Protein AF-A0A8S3FSG5-F1 (afdb_monomer_lite)

Organism: NCBI:txid392030

Structure (mmCIF, N/CA/C/O backbone):
data_AF-A0A8S3FSG5-F1
#
_entry.id   AF-A0A8S3FSG5-F1
#
loop_
_atom_site.group_PDB
_atom_site.id
_atom_site.type_symbol
_atom_site.label_atom_id
_atom_site.label_alt_id
_atom_site.label_comp_id
_atom_site.label_asym_id
_atom_site.label_entity_id
_atom_site.label_seq_id
_atom_site.pdbx_PDB_ins_code
_atom_site.Cartn_x
_atom_site.Cartn_y
_atom_site.Cartn_z
_atom_site.occupancy
_atom_site.B_iso_or_equiv
_atom_site.auth_seq_id
_atom_site.auth_comp_id
_atom_site.auth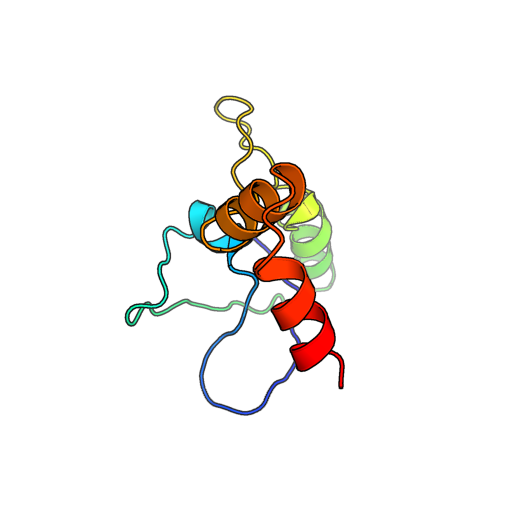_asym_id
_atom_site.auth_atom_id
_atom_site.pdbx_PDB_model_num
ATOM 1 N N . MET A 1 1 ? -0.498 -0.953 7.601 1.00 87.81 1 MET A N 1
ATOM 2 C CA . MET A 1 1 ? -0.870 0.135 6.667 1.00 87.81 1 MET A CA 1
ATOM 3 C C . MET A 1 1 ? -2.312 -0.042 6.227 1.00 87.81 1 MET A C 1
ATOM 5 O O . MET A 1 1 ? -2.753 -1.174 6.084 1.00 87.81 1 MET A O 1
ATOM 9 N N . ALA A 1 2 ? -3.027 1.061 6.023 1.00 92.69 2 ALA A N 1
ATOM 10 C CA . ALA A 1 2 ? -4.409 1.102 5.572 1.00 92.69 2 ALA A CA 1
ATOM 11 C C . ALA A 1 2 ? -4.496 1.535 4.103 1.00 92.69 2 ALA A C 1
ATOM 13 O O . ALA A 1 2 ? -3.756 2.413 3.633 1.00 92.69 2 ALA A O 1
ATOM 14 N N . LEU A 1 3 ? -5.428 0.900 3.396 1.00 92.44 3 LEU A N 1
ATOM 15 C CA . LEU A 1 3 ? -5.688 1.037 1.967 1.00 92.44 3 LEU A CA 1
ATOM 16 C C . LEU A 1 3 ? -7.187 1.248 1.742 1.00 92.44 3 LEU A C 1
ATOM 18 O O . LEU A 1 3 ? -8.013 0.768 2.518 1.00 92.44 3 LEU A O 1
ATOM 22 N N . PHE A 1 4 ? -7.541 1.930 0.653 1.00 92.88 4 PHE A N 1
ATOM 23 C CA . PHE A 1 4 ? -8.933 2.026 0.222 1.00 92.88 4 PHE A CA 1
ATOM 24 C C . PHE A 1 4 ? -9.316 0.796 -0.595 1.00 92.88 4 PHE A C 1
ATOM 26 O O . PHE A 1 4 ? -8.645 0.452 -1.569 1.00 92.88 4 PHE A O 1
ATOM 33 N N . ALA A 1 5 ? -10.416 0.154 -0.212 1.00 92.50 5 ALA A N 1
ATOM 34 C CA . ALA A 1 5 ? -10.937 -0.991 -0.936 1.00 92.50 5 ALA A CA 1
ATOM 35 C C . ALA A 1 5 ? -11.620 -0.553 -2.241 1.00 92.50 5 ALA A C 1
ATOM 37 O O . ALA A 1 5 ? -12.440 0.365 -2.258 1.00 92.50 5 ALA A O 1
ATOM 38 N N . ARG A 1 6 ? -11.316 -1.263 -3.331 1.00 94.50 6 ARG A N 1
ATOM 39 C CA . ARG A 1 6 ? -12.060 -1.207 -4.592 1.00 94.50 6 ARG A CA 1
ATOM 40 C C . ARG A 1 6 ? -12.398 -2.629 -5.013 1.00 94.50 6 ARG A C 1
ATOM 42 O O . ARG A 1 6 ? -11.496 -3.448 -5.169 1.00 94.50 6 ARG A O 1
ATOM 49 N N . VAL A 1 7 ? -13.682 -2.908 -5.214 1.00 94.69 7 VAL A N 1
ATOM 50 C CA . VAL A 1 7 ? -14.138 -4.229 -5.659 1.00 94.69 7 VAL A CA 1
ATOM 51 C C . VAL A 1 7 ? -13.754 -4.422 -7.121 1.00 94.69 7 VAL A C 1
ATOM 53 O O . VAL A 1 7 ? -14.054 -3.583 -7.969 1.00 94.69 7 VAL A O 1
ATOM 56 N N . MET A 1 8 ? -13.067 -5.524 -7.402 1.00 93.31 8 MET A N 1
ATOM 57 C CA . MET A 1 8 ? -12.607 -5.909 -8.732 1.00 93.31 8 MET A CA 1
ATOM 58 C C . MET A 1 8 ? -12.989 -7.372 -8.979 1.00 93.31 8 MET A C 1
ATOM 60 O O . MET A 1 8 ? -13.105 -8.135 -8.020 1.00 93.31 8 MET A O 1
ATOM 64 N N . PRO A 1 9 ? -13.173 -7.791 -10.242 1.00 95.19 9 PRO A N 1
ATOM 65 C CA . PRO A 1 9 ? -13.341 -9.207 -10.552 1.00 95.19 9 PRO A CA 1
ATOM 66 C C . PRO A 1 9 ? -12.078 -10.004 -10.174 1.00 95.19 9 PRO A C 1
ATOM 68 O O . PRO A 1 9 ? -10.985 -9.431 -10.131 1.00 95.19 9 PRO A O 1
ATOM 71 N N . HIS A 1 10 ? -12.214 -11.334 -10.080 1.00 95.31 10 HIS A N 1
ATOM 72 C CA . HIS A 1 10 ? -11.195 -12.334 -9.688 1.00 95.31 10 HIS A CA 1
ATOM 73 C C . HIS A 1 10 ? -11.025 -12.505 -8.165 1.00 95.31 10 HIS A C 1
ATOM 75 O O . HIS A 1 10 ? -11.655 -11.809 -7.377 1.00 95.31 10 HIS A O 1
ATOM 81 N N . ARG A 1 11 ? -10.227 -13.503 -7.757 1.00 92.81 11 ARG A N 1
ATOM 82 C CA . ARG A 1 11 ? -10.064 -13.950 -6.357 1.00 92.81 11 ARG A CA 1
ATOM 83 C C . ARG A 1 11 ? -8.699 -13.588 -5.756 1.00 92.81 11 ARG A C 1
ATOM 85 O O . ARG A 1 11 ? -8.192 -14.317 -4.917 1.00 92.81 11 ARG A O 1
ATOM 92 N N . THR A 1 12 ? -8.089 -12.499 -6.212 1.00 92.50 12 THR A N 1
ATOM 93 C CA . THR A 1 12 ? -6.769 -12.053 -5.743 1.00 92.50 12 THR A CA 1
ATOM 94 C C . THR A 1 12 ? -6.819 -10.603 -5.294 1.00 92.50 12 THR A C 1
ATOM 96 O O . THR A 1 12 ? -7.555 -9.789 -5.862 1.00 92.50 12 THR A O 1
ATOM 99 N N . PHE A 1 13 ? -6.023 -10.267 -4.279 1.00 92.62 13 PHE A N 1
ATOM 100 C CA . PHE A 1 13 ? -5.814 -8.873 -3.913 1.00 92.62 13 PHE A CA 1
ATOM 101 C C . PHE A 1 13 ? -4.970 -8.170 -4.970 1.00 92.62 13 PHE A C 1
ATOM 103 O O . PHE A 1 13 ? -4.085 -8.755 -5.589 1.00 92.62 13 PHE A O 1
ATOM 110 N N . ARG A 1 14 ? -5.290 -6.898 -5.204 1.00 91.69 14 ARG A N 1
ATOM 111 C CA . ARG A 1 14 ? -4.587 -6.048 -6.164 1.00 91.69 14 ARG A CA 1
ATOM 112 C C . ARG A 1 14 ? -4.259 -4.733 -5.491 1.00 91.69 14 ARG A C 1
ATOM 114 O O . ARG A 1 14 ? -5.159 -4.050 -5.002 1.00 91.69 14 ARG A O 1
ATOM 121 N N . PHE A 1 15 ? -2.989 -4.369 -5.509 1.00 91.69 15 PHE A N 1
ATOM 122 C CA . PHE A 1 15 ? -2.494 -3.101 -4.996 1.00 91.69 15 PHE A CA 1
ATOM 123 C C . PHE A 1 15 ? -1.286 -2.645 -5.819 1.00 91.69 15 PHE A C 1
ATOM 125 O O . PHE A 1 15 ? -0.843 -3.337 -6.732 1.00 91.69 15 PHE A O 1
ATOM 132 N N . ASN A 1 16 ? -0.834 -1.419 -5.569 1.00 90.12 16 ASN A N 1
ATOM 133 C CA . ASN A 1 16 ? 0.233 -0.793 -6.342 1.00 90.12 16 ASN A CA 1
ATOM 134 C C . ASN A 1 16 ? 1.590 -1.444 -6.031 1.00 90.12 16 ASN A C 1
ATOM 136 O O . ASN A 1 16 ? 1.925 -1.583 -4.864 1.00 90.12 16 ASN A O 1
ATOM 140 N N . GLU A 1 17 ? 2.386 -1.766 -7.048 1.00 90.12 17 GLU A N 1
ATOM 141 C CA . GLU A 1 17 ? 3.698 -2.408 -6.878 1.00 90.12 17 GLU A CA 1
ATOM 142 C C . GLU A 1 17 ? 4.678 -1.605 -5.998 1.00 90.12 17 GLU A C 1
ATOM 144 O O . GLU A 1 17 ? 5.408 -2.175 -5.194 1.00 90.12 17 GLU A O 1
ATOM 149 N N . CYS A 1 18 ? 4.643 -0.270 -6.047 1.00 89.56 18 CYS A N 1
ATOM 150 C CA . CYS A 1 18 ? 5.517 0.594 -5.245 1.00 89.56 18 CYS A CA 1
ATOM 151 C C . CYS A 1 18 ? 5.311 0.429 -3.728 1.00 89.56 18 CYS A C 1
ATOM 153 O O . CYS A 1 18 ? 6.129 0.903 -2.938 1.00 89.56 18 CYS A O 1
ATOM 155 N N . ILE A 1 19 ? 4.197 -0.183 -3.306 1.00 90.94 19 ILE A N 1
ATOM 156 C CA . ILE A 1 19 ? 3.882 -0.452 -1.900 1.00 90.94 19 ILE A CA 1
ATOM 157 C C . ILE A 1 19 ? 4.356 -1.836 -1.443 1.00 90.94 19 ILE A C 1
ATOM 159 O O . ILE A 1 19 ? 4.210 -2.153 -0.269 1.00 90.94 19 ILE A O 1
ATOM 163 N N . CYS A 1 20 ? 4.891 -2.671 -2.335 1.00 89.75 20 CYS A N 1
ATOM 164 C CA . CYS A 1 20 ? 5.274 -4.041 -2.006 1.00 89.75 20 CYS A CA 1
ATOM 165 C C . CYS A 1 20 ? 6.456 -4.104 -1.033 1.00 89.75 20 CYS A C 1
ATOM 167 O O . CYS A 1 20 ? 6.456 -4.940 -0.134 1.00 89.75 20 CYS A O 1
ATOM 169 N N . SER A 1 21 ? 7.410 -3.173 -1.138 1.00 88.94 21 SER A N 1
ATOM 170 C CA . SER A 1 21 ? 8.603 -3.112 -0.283 1.00 88.94 21 SER A CA 1
ATOM 171 C C . SER A 1 21 ? 8.302 -3.150 1.226 1.00 88.94 21 SER A C 1
ATOM 173 O O . SER A 1 21 ? 8.869 -4.003 1.907 1.00 88.94 21 SER A O 1
ATOM 175 N N . PRO A 1 22 ? 7.406 -2.309 1.794 1.00 89.31 22 PRO A N 1
ATOM 176 C CA . PRO A 1 22 ? 7.080 -2.375 3.222 1.00 89.31 22 PRO A CA 1
ATOM 177 C C . PRO A 1 22 ? 6.308 -3.633 3.641 1.00 89.31 22 PRO A C 1
ATOM 179 O O . PRO A 1 22 ? 6.317 -3.965 4.825 1.00 89.31 22 PRO A O 1
ATOM 182 N N . PHE A 1 23 ? 5.640 -4.324 2.713 1.00 90.06 23 PHE A N 1
ATOM 183 C CA . PHE A 1 23 ? 5.006 -5.619 2.985 1.00 90.06 23 PHE A CA 1
ATOM 184 C C . PHE A 1 23 ? 5.952 -6.801 2.765 1.00 90.06 23 PHE A C 1
ATOM 186 O O . PHE A 1 23 ? 5.608 -7.909 3.162 1.00 90.06 23 PHE A O 1
ATOM 193 N N . ASN A 1 24 ? 7.128 -6.559 2.175 1.00 87.81 24 ASN A N 1
ATOM 194 C CA . ASN A 1 24 ? 8.066 -7.588 1.742 1.00 87.81 24 ASN A CA 1
ATOM 195 C C . ASN A 1 24 ? 7.377 -8.670 0.886 1.00 87.81 24 ASN A C 1
ATOM 197 O O . ASN A 1 24 ? 7.553 -9.856 1.141 1.00 87.81 24 ASN A O 1
ATOM 201 N N . ALA A 1 25 ? 6.560 -8.229 -0.075 1.00 90.44 25 ALA A N 1
ATOM 202 C CA . ALA A 1 25 ? 5.814 -9.089 -0.994 1.00 90.44 25 ALA A CA 1
ATOM 203 C C . ALA A 1 25 ? 6.364 -8.971 -2.426 1.00 90.44 25 ALA A C 1
ATOM 205 O O . ALA A 1 25 ? 6.809 -7.885 -2.813 1.00 90.44 25 ALA A O 1
ATOM 206 N N . ASP A 1 26 ? 6.304 -10.035 -3.228 1.00 87.44 26 ASP A N 1
ATOM 207 C CA . ASP A 1 26 ? 6.855 -10.062 -4.598 1.00 87.44 26 ASP A CA 1
ATOM 208 C C .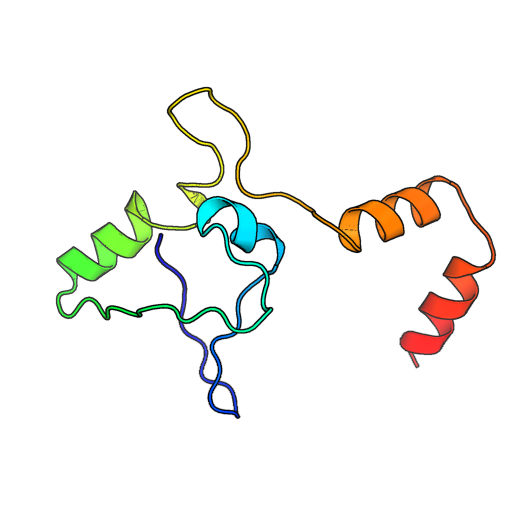 ASP A 1 26 ? 5.954 -10.727 -5.666 1.00 87.44 26 ASP A C 1
ATOM 210 O O . ASP A 1 26 ? 6.346 -10.848 -6.827 1.00 87.44 26 ASP A O 1
ATOM 214 N N . PHE A 1 27 ? 4.694 -11.019 -5.319 1.00 88.94 27 PHE A N 1
ATOM 215 C CA . PHE A 1 27 ? 3.654 -11.579 -6.203 1.00 88.94 27 PHE A CA 1
ATOM 216 C C . PHE A 1 27 ? 3.946 -12.985 -6.764 1.00 88.94 27 PHE A C 1
ATOM 218 O O . PHE A 1 27 ? 3.329 -13.384 -7.757 1.00 88.94 27 PHE A O 1
ATOM 225 N N . ASP A 1 28 ? 4.818 -13.768 -6.130 1.00 92.00 28 ASP A N 1
ATOM 226 C CA . ASP A 1 28 ? 5.137 -15.143 -6.541 1.00 92.00 28 ASP A CA 1
ATOM 227 C C . ASP A 1 28 ? 4.148 -16.215 -6.020 1.00 92.00 28 ASP A C 1
ATOM 229 O O . ASP A 1 28 ? 4.236 -17.389 -6.387 1.00 92.00 28 ASP A O 1
ATOM 233 N N . GLY A 1 29 ? 3.169 -15.803 -5.211 1.00 91.44 29 GLY A N 1
ATOM 234 C CA . GLY A 1 29 ? 2.254 -16.698 -4.498 1.00 91.44 29 GLY A CA 1
ATOM 235 C C . GLY A 1 29 ? 1.901 -16.239 -3.082 1.00 91.44 29 GLY A C 1
ATOM 236 O O . GLY A 1 29 ? 1.126 -16.923 -2.418 1.00 91.44 29 GLY A O 1
ATOM 237 N N . ASP A 1 30 ? 2.432 -15.095 -2.640 1.00 92.69 30 ASP A N 1
ATOM 238 C CA . ASP A 1 30 ? 2.162 -14.503 -1.328 1.00 92.69 30 ASP A CA 1
ATOM 239 C C . ASP A 1 30 ? 0.673 -14.422 -0.948 1.00 92.69 30 ASP A C 1
ATOM 241 O O . ASP A 1 30 ? -0.185 -13.933 -1.695 1.00 92.69 30 ASP A O 1
ATOM 245 N N . GLU A 1 31 ? 0.388 -14.812 0.294 1.00 93.56 31 GLU A N 1
ATOM 246 C CA . GLU A 1 31 ? -0.910 -14.636 0.936 1.00 93.56 31 GLU A CA 1
ATOM 247 C C . GLU A 1 31 ? -0.872 -13.447 1.901 1.00 93.56 31 GLU A C 1
ATOM 249 O O . GLU A 1 31 ? 0.055 -13.278 2.694 1.00 93.56 31 GLU A O 1
ATOM 254 N N . MET A 1 32 ? -1.914 -12.614 1.866 1.00 92.62 32 MET A N 1
ATOM 255 C CA . MET A 1 32 ? -2.038 -11.450 2.742 1.00 92.62 32 MET A CA 1
ATOM 256 C C . MET A 1 32 ? -3.374 -11.447 3.474 1.00 92.62 32 MET A C 1
ATOM 258 O O . MET A 1 32 ? -4.417 -11.745 2.896 1.00 92.62 32 MET A O 1
ATOM 262 N N . ASN A 1 33 ? -3.356 -11.019 4.735 1.00 93.31 33 ASN A N 1
ATOM 263 C CA . ASN A 1 33 ? -4.566 -10.848 5.534 1.00 93.31 33 ASN A CA 1
ATOM 264 C C . ASN A 1 33 ? -5.169 -9.451 5.345 1.00 93.31 33 ASN A C 1
ATOM 266 O O . ASN A 1 33 ? -4.452 -8.455 5.227 1.00 93.31 33 ASN A O 1
ATOM 270 N N . LEU A 1 34 ? -6.502 -9.371 5.384 1.00 92.62 34 LEU A N 1
ATOM 271 C CA . LEU A 1 34 ? -7.248 -8.115 5.385 1.00 92.62 34 LEU A CA 1
ATOM 272 C C . LEU A 1 34 ? -8.127 -8.032 6.632 1.00 92.62 34 LEU A C 1
ATOM 274 O O . LEU A 1 34 ? -8.883 -8.952 6.937 1.00 92.62 34 LEU A O 1
ATOM 278 N N . HIS A 1 35 ? -8.065 -6.892 7.314 1.00 94.62 35 HIS A N 1
ATOM 279 C CA . HIS A 1 35 ? -8.899 -6.593 8.472 1.00 94.62 35 HIS A CA 1
ATOM 280 C C . HIS A 1 35 ? -9.757 -5.360 8.186 1.00 94.62 35 HIS A C 1
ATOM 282 O O . HIS A 1 35 ? -9.247 -4.330 7.746 1.00 94.62 35 HIS A O 1
ATOM 288 N N . LEU A 1 36 ? -11.065 -5.474 8.430 1.00 94.44 36 LEU A N 1
ATOM 289 C CA . LEU A 1 36 ? -12.029 -4.395 8.220 1.00 94.44 36 LEU A CA 1
ATOM 290 C C . LEU A 1 36 ? -12.359 -3.711 9.560 1.00 94.44 36 LEU A C 1
ATOM 292 O O . LEU A 1 36 ? -12.993 -4.354 10.404 1.00 94.44 36 LEU A O 1
ATOM 296 N N . PRO A 1 37 ? -11.989 -2.431 9.766 1.00 95.31 37 PRO A N 1
ATOM 297 C CA . PRO A 1 37 ? -12.405 -1.687 10.951 1.00 95.31 37 PRO A CA 1
ATOM 298 C C . PRO A 1 37 ? -13.930 -1.510 10.968 1.00 95.31 37 PRO A C 1
ATOM 300 O O . PRO A 1 37 ? -14.521 -1.107 9.967 1.00 95.31 37 PRO A O 1
ATOM 303 N N . GLN A 1 38 ? -14.557 -1.829 12.103 1.00 95.12 38 GLN A N 1
ATOM 304 C CA . GLN A 1 38 ? -16.019 -1.813 12.262 1.00 95.12 38 GLN A CA 1
ATOM 305 C C . GLN A 1 38 ? -16.552 -0.494 12.839 1.00 95.12 38 GLN A C 1
ATOM 307 O O . GLN A 1 38 ? -17.671 -0.101 12.524 1.00 95.12 38 GLN A O 1
ATOM 312 N N . THR A 1 39 ? -15.776 0.184 13.691 1.00 97.56 39 THR A N 1
ATOM 313 C CA . THR A 1 39 ? -16.181 1.445 14.330 1.00 97.56 39 THR A CA 1
ATOM 314 C C . THR A 1 39 ? -15.668 2.649 13.543 1.00 97.56 39 THR A C 1
ATOM 316 O O . THR A 1 39 ? -14.625 2.582 12.889 1.00 97.56 39 THR A O 1
ATOM 319 N N . GLU A 1 40 ? -16.380 3.775 13.625 1.00 95.94 40 GLU A N 1
ATOM 320 C CA . GLU A 1 40 ? -15.942 5.019 12.974 1.00 95.94 40 GLU A CA 1
ATOM 321 C C . GLU A 1 40 ? -14.628 5.549 13.572 1.00 95.94 40 GLU A C 1
ATOM 323 O O . GLU A 1 40 ? -13.789 6.060 12.834 1.00 95.94 40 GLU A O 1
ATOM 328 N N . GLU A 1 41 ? -14.390 5.343 14.872 1.00 96.25 41 GLU A N 1
ATOM 329 C CA . GLU A 1 41 ? -13.111 5.672 15.520 1.00 96.25 41 GLU A CA 1
ATOM 330 C C . GLU A 1 41 ? -11.952 4.858 14.927 1.00 96.25 41 GLU A C 1
ATOM 332 O O . GLU A 1 41 ? -10.970 5.433 14.458 1.00 96.25 41 GLU A O 1
ATOM 337 N N . ALA A 1 42 ? -12.095 3.529 14.834 1.00 95.69 42 ALA A N 1
ATOM 338 C CA . ALA A 1 42 ? -11.062 2.666 14.257 1.00 95.69 42 ALA A CA 1
ATOM 339 C C . ALA A 1 42 ? -10.816 2.976 12.773 1.00 95.69 42 ALA A C 1
ATOM 341 O O . ALA A 1 42 ? -9.689 2.897 12.281 1.00 95.69 42 ALA A O 1
ATOM 342 N N . LYS A 1 43 ? -11.867 3.355 12.039 1.00 95.31 43 LYS A N 1
ATOM 343 C CA . LYS A 1 43 ? -11.755 3.794 10.646 1.00 95.31 43 LYS A CA 1
ATOM 344 C C . LYS A 1 43 ? -10.990 5.113 10.533 1.00 95.31 43 LYS A C 1
ATOM 346 O O . LYS A 1 43 ? -10.138 5.227 9.651 1.00 95.31 43 LYS A O 1
ATOM 351 N N . ALA A 1 44 ? -11.255 6.084 11.408 1.00 94.88 44 ALA A N 1
ATOM 352 C CA . ALA A 1 44 ? -10.528 7.350 11.446 1.00 94.88 44 ALA A CA 1
ATOM 353 C C . ALA A 1 44 ? -9.041 7.135 11.777 1.00 94.88 44 ALA A C 1
ATOM 355 O O . ALA A 1 44 ? -8.180 7.657 11.068 1.00 94.88 44 ALA A O 1
ATOM 356 N N . GLU A 1 45 ? -8.727 6.305 12.774 1.00 94.81 45 GLU A N 1
ATOM 357 C CA . GLU A 1 45 ? -7.345 5.946 13.118 1.00 94.81 45 GLU A CA 1
ATOM 358 C C . GLU A 1 45 ? -6.624 5.248 11.963 1.00 94.81 45 GLU A C 1
ATOM 360 O O . GLU A 1 45 ? -5.504 5.624 11.606 1.00 94.81 45 GLU A O 1
ATOM 365 N N . ALA A 1 46 ? -7.270 4.268 11.325 1.00 94.12 46 ALA A N 1
ATOM 366 C CA . ALA A 1 46 ? -6.702 3.583 10.171 1.00 94.12 46 ALA A CA 1
ATOM 367 C C . ALA A 1 46 ? -6.400 4.568 9.030 1.00 94.12 46 ALA A C 1
ATOM 369 O O . ALA A 1 46 ? -5.349 4.485 8.397 1.00 94.12 46 ALA A O 1
ATOM 370 N N . LEU A 1 47 ? -7.291 5.528 8.784 1.00 91.94 47 LEU A N 1
ATOM 371 C CA . LEU A 1 47 ? -7.150 6.496 7.700 1.00 91.94 47 LEU A CA 1
ATOM 372 C C . LEU A 1 47 ? -6.059 7.542 7.975 1.00 91.94 47 LEU A C 1
ATOM 374 O O . LEU A 1 47 ? -5.297 7.877 7.068 1.00 91.94 47 LEU A O 1
ATOM 378 N N . ILE A 1 48 ? -5.976 8.040 9.210 1.00 92.25 48 ILE A N 1
ATOM 379 C CA . ILE A 1 48 ? -5.071 9.131 9.599 1.00 92.25 48 ILE A CA 1
ATOM 380 C C . ILE A 1 48 ? -3.676 8.593 9.937 1.00 92.25 48 ILE A C 1
ATOM 382 O O . ILE A 1 48 ? -2.679 9.076 9.395 1.00 92.25 48 ILE A O 1
ATOM 386 N N . LEU A 1 49 ? -3.600 7.583 10.806 1.00 91.81 49 LEU A N 1
ATOM 387 C CA . LEU A 1 49 ? -2.338 7.069 11.344 1.00 91.81 49 LEU A CA 1
ATOM 388 C C . LEU A 1 49 ? -1.760 5.965 10.459 1.00 91.81 49 LEU A C 1
ATOM 390 O O . LEU A 1 49 ? -0.586 5.995 10.095 1.00 91.81 49 LEU A O 1
ATOM 394 N N . MET A 1 50 ? -2.587 4.993 10.067 1.00 92.62 50 MET A N 1
ATOM 395 C CA . MET A 1 50 ? -2.119 3.845 9.280 1.00 92.62 50 MET A CA 1
ATOM 396 C C . MET A 1 50 ? -2.157 4.097 7.771 1.00 92.62 50 MET A C 1
ATOM 398 O O . MET A 1 50 ? -1.712 3.240 7.002 1.00 92.62 50 MET A O 1
ATOM 402 N N . GLY A 1 51 ? -2.667 5.248 7.330 1.00 90.69 51 GLY A N 1
ATOM 403 C CA . GLY A 1 51 ? -2.805 5.596 5.924 1.00 90.69 51 GLY A CA 1
ATOM 404 C C . GLY A 1 51 ? -1.477 5.501 5.175 1.00 90.69 51 GLY A C 1
ATOM 405 O O . GLY A 1 51 ? -0.429 5.915 5.668 1.00 90.69 51 GLY A O 1
ATOM 406 N N . THR A 1 52 ? -1.517 4.977 3.950 1.00 87.12 52 THR A N 1
ATOM 407 C CA . THR A 1 52 ?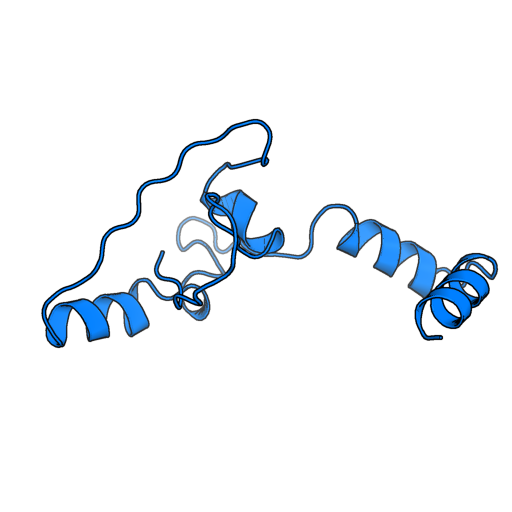 -0.315 4.811 3.109 1.00 87.12 52 THR A CA 1
ATOM 408 C C . THR A 1 52 ? 0.445 6.132 2.912 1.00 87.12 52 THR A C 1
ATOM 410 O O . THR A 1 52 ? 1.669 6.152 2.946 1.00 87.12 52 THR A O 1
ATOM 413 N N . LYS A 1 53 ? -0.273 7.257 2.776 1.00 86.62 53 LYS A N 1
ATOM 414 C CA . LYS A 1 53 ? 0.328 8.595 2.618 1.00 86.62 53 LYS A CA 1
ATOM 415 C C . LYS A 1 53 ? 1.094 9.061 3.861 1.00 86.62 53 LYS A C 1
ATOM 417 O O . LYS A 1 53 ? 2.107 9.734 3.721 1.00 86.62 53 LYS A O 1
ATOM 422 N N . SER A 1 54 ? 0.622 8.690 5.050 1.00 88.56 54 SER A N 1
ATOM 423 C CA . SER A 1 54 ? 1.273 9.014 6.325 1.00 88.56 54 SER A CA 1
ATOM 424 C C . SER A 1 54 ? 2.510 8.145 6.583 1.00 88.56 54 SER A C 1
ATOM 426 O O . SER A 1 54 ? 3.349 8.508 7.396 1.00 88.56 54 SER A O 1
ATOM 428 N N . ASN A 1 55 ? 2.643 7.018 5.872 1.00 90.62 55 ASN A N 1
ATOM 429 C CA . ASN A 1 55 ? 3.684 6.006 6.070 1.00 90.62 55 ASN A CA 1
ATOM 430 C C . ASN A 1 55 ? 4.607 5.853 4.842 1.00 90.62 55 ASN A C 1
ATOM 432 O O . ASN A 1 55 ? 5.062 4.755 4.539 1.00 90.62 55 ASN A O 1
ATOM 436 N N . LEU A 1 56 ? 4.874 6.936 4.102 1.00 91.31 56 LEU A N 1
ATOM 437 C CA . LEU A 1 56 ? 5.800 6.913 2.952 1.00 91.31 56 LEU A CA 1
ATOM 438 C C . LEU A 1 56 ? 7.273 6.781 3.364 1.00 91.31 56 LEU A C 1
ATOM 440 O O . LEU A 1 56 ? 8.092 6.247 2.614 1.00 91.31 56 LEU A O 1
ATOM 444 N N . VAL A 1 57 ? 7.606 7.296 4.544 1.00 92.19 57 VAL A N 1
ATOM 445 C CA . VAL A 1 57 ? 8.961 7.368 5.089 1.00 92.19 57 VAL A CA 1
ATOM 446 C C . VAL A 1 57 ? 8.975 6.622 6.410 1.00 92.19 57 VAL A C 1
ATOM 448 O O . VAL A 1 57 ? 8.064 6.783 7.223 1.00 92.19 57 VAL A O 1
ATOM 451 N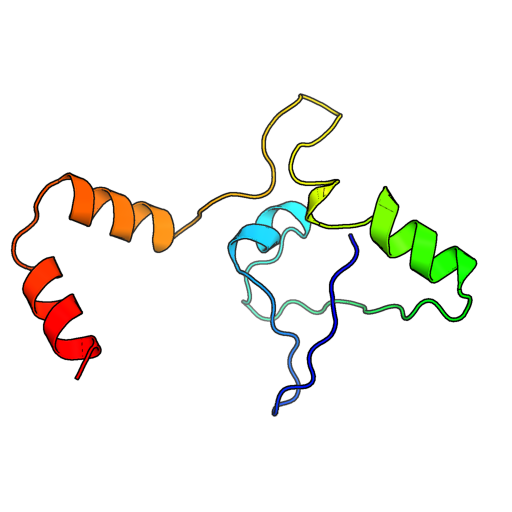 N . THR A 1 58 ? 10.000 5.805 6.639 1.00 89.69 58 THR A N 1
ATOM 452 C CA . THR A 1 58 ? 10.128 5.110 7.919 1.00 89.69 58 THR A CA 1
ATOM 453 C C . THR A 1 58 ? 10.663 6.059 8.999 1.00 89.69 58 THR A C 1
ATOM 455 O O . THR A 1 58 ? 11.660 6.754 8.783 1.00 89.69 58 THR A O 1
ATOM 458 N N . PRO A 1 59 ? 10.067 6.075 10.203 1.00 89.25 59 PRO A N 1
ATOM 459 C CA . PRO A 1 59 ? 10.572 6.885 11.309 1.00 89.25 59 PRO A CA 1
ATOM 460 C C . PRO A 1 59 ? 11.917 6.376 11.851 1.00 89.25 59 PRO A C 1
ATOM 462 O O . PRO A 1 59 ? 12.577 7.085 12.603 1.00 89.25 59 PRO A O 1
ATOM 465 N N . ARG A 1 60 ? 12.336 5.152 11.490 1.00 90.69 60 ARG A N 1
ATOM 466 C CA . ARG A 1 60 ? 13.565 4.528 12.003 1.00 90.69 60 ARG A CA 1
ATOM 467 C C . ARG A 1 60 ? 14.832 5.243 11.537 1.00 90.69 60 ARG A C 1
ATOM 469 O O . ARG A 1 60 ? 15.751 5.421 12.327 1.00 90.69 60 ARG A O 1
ATOM 476 N N . ASN A 1 61 ? 14.904 5.573 10.253 1.00 92.00 61 ASN A N 1
ATOM 477 C CA . ASN A 1 61 ? 16.088 6.163 9.623 1.00 92.00 61 ASN A CA 1
ATOM 478 C C . ASN A 1 61 ? 15.745 7.292 8.633 1.00 92.00 61 ASN A C 1
ATOM 480 O O . ASN A 1 61 ? 16.652 7.853 8.029 1.00 92.00 61 ASN A O 1
ATOM 484 N N . GLY A 1 62 ? 14.465 7.652 8.476 1.00 90.00 62 GLY A N 1
ATOM 485 C CA . GLY A 1 62 ? 14.041 8.714 7.562 1.00 90.00 62 GLY A CA 1
ATOM 486 C C . GLY A 1 62 ? 14.131 8.336 6.083 1.00 90.00 62 GLY A C 1
ATOM 487 O O . GLY A 1 62 ? 13.982 9.205 5.226 1.00 90.00 62 GLY A O 1
ATOM 488 N N . GLU A 1 63 ? 14.363 7.062 5.763 1.00 90.88 63 GLU A N 1
ATOM 489 C CA . GLU A 1 63 ? 14.402 6.595 4.383 1.00 90.88 63 GLU A CA 1
ATOM 490 C C . GLU A 1 63 ? 12.993 6.419 3.813 1.00 90.88 63 GLU A C 1
ATOM 492 O O . GLU A 1 63 ? 12.035 6.047 4.500 1.00 90.88 63 GLU A O 1
ATOM 497 N N . MET A 1 64 ? 12.870 6.688 2.518 1.00 89.56 64 MET A N 1
ATOM 498 C CA . MET A 1 64 ? 11.632 6.476 1.786 1.00 89.56 64 MET A CA 1
ATOM 499 C C . MET A 1 64 ? 11.440 4.979 1.533 1.00 89.56 64 MET A C 1
ATOM 501 O O . MET A 1 64 ? 12.257 4.353 0.862 1.00 89.56 64 MET A O 1
ATOM 505 N N . ILE A 1 65 ? 10.353 4.416 2.062 1.00 89.88 65 ILE A N 1
ATOM 506 C CA . ILE A 1 65 ? 10.039 2.981 1.958 1.00 89.88 65 ILE A CA 1
ATOM 507 C C . ILE A 1 65 ? 9.097 2.660 0.797 1.00 89.88 65 ILE A C 1
ATOM 509 O O . ILE A 1 65 ? 9.061 1.524 0.334 1.00 89.88 65 ILE A O 1
ATOM 513 N N . ILE A 1 66 ? 8.348 3.655 0.314 1.00 90.38 66 ILE A N 1
ATOM 514 C CA . ILE A 1 66 ? 7.428 3.530 -0.821 1.00 90.38 66 ILE A CA 1
ATOM 515 C C . ILE A 1 66 ? 7.959 4.404 -1.952 1.00 90.38 66 ILE A C 1
ATOM 517 O O . ILE A 1 66 ? 8.049 5.623 -1.809 1.00 90.38 66 ILE A O 1
ATOM 521 N N . GLY A 1 67 ? 8.290 3.798 -3.089 1.00 88.56 67 GLY A N 1
ATOM 522 C CA . GLY A 1 67 ? 8.900 4.500 -4.215 1.00 88.56 67 GLY A CA 1
ATOM 523 C C . GLY A 1 67 ? 8.783 3.723 -5.519 1.00 88.56 67 GLY A C 1
ATOM 524 O O . GLY A 1 67 ? 8.365 2.572 -5.525 1.00 88.56 67 GLY A O 1
ATOM 525 N N . ALA A 1 68 ? 9.132 4.371 -6.631 1.00 88.25 68 ALA A N 1
ATOM 526 C CA . ALA A 1 68 ? 9.134 3.731 -7.942 1.00 88.25 68 ALA A CA 1
ATOM 527 C C . ALA A 1 68 ? 10.155 2.584 -7.989 1.00 88.25 68 ALA A C 1
ATOM 529 O O . ALA A 1 68 ? 11.333 2.793 -7.697 1.00 88.25 68 ALA A O 1
ATOM 530 N N . THR A 1 69 ? 9.707 1.400 -8.401 1.00 86.69 69 THR A N 1
ATOM 531 C CA . THR A 1 69 ? 10.518 0.180 -8.526 1.00 86.69 69 THR A CA 1
ATOM 532 C C . THR A 1 69 ? 10.431 -0.411 -9.935 1.00 86.69 69 THR A C 1
ATOM 534 O O . THR A 1 69 ? 9.641 0.044 -10.762 1.00 86.69 69 THR A O 1
ATOM 537 N N . GLN A 1 70 ? 11.299 -1.388 -10.220 1.00 87.12 70 GLN A N 1
ATOM 538 C CA . GLN A 1 70 ? 11.272 -2.236 -11.420 1.00 87.12 70 GLN A CA 1
ATOM 539 C C . GLN A 1 70 ? 11.075 -1.457 -12.741 1.00 87.12 70 GLN A C 1
ATOM 541 O O . GLN A 1 70 ? 11.924 -0.645 -13.138 1.00 87.12 70 GLN A O 1
ATOM 546 N N . ASP A 1 71 ? 9.958 -1.695 -13.430 1.00 87.50 71 ASP A N 1
ATOM 547 C CA . ASP A 1 71 ? 9.648 -1.144 -14.745 1.00 87.50 71 ASP A CA 1
ATOM 548 C C . ASP A 1 71 ? 9.496 0.377 -14.730 1.00 87.50 71 ASP A C 1
ATOM 550 O O . ASP A 1 71 ? 9.844 1.036 -15.714 1.00 87.50 71 ASP A O 1
ATOM 554 N N . PHE A 1 72 ? 9.064 0.969 -13.610 1.00 88.88 72 PHE A N 1
ATOM 555 C CA . PHE A 1 72 ? 8.979 2.424 -13.491 1.00 88.88 72 PHE A CA 1
ATOM 556 C C . PHE A 1 72 ? 10.360 3.074 -13.613 1.00 88.88 72 PHE A C 1
ATOM 558 O O . PHE A 1 72 ? 10.517 4.061 -14.337 1.00 88.88 72 PHE A O 1
ATOM 565 N N . LEU A 1 73 ? 11.375 2.502 -12.958 1.00 89.44 73 LEU A N 1
ATOM 566 C CA . LEU A 1 73 ? 12.747 3.014 -13.010 1.00 89.44 73 LEU A CA 1
ATOM 567 C C . LEU A 1 73 ? 13.356 2.819 -14.401 1.00 89.44 73 LEU A C 1
ATOM 569 O O . LEU A 1 73 ? 13.928 3.753 -14.970 1.00 89.44 73 LEU A O 1
ATOM 573 N N . THR A 1 74 ? 13.185 1.629 -14.979 1.00 87.44 74 THR A N 1
ATOM 574 C CA . THR A 1 74 ? 13.719 1.295 -16.307 1.00 87.44 74 THR A CA 1
ATOM 575 C C . THR A 1 74 ? 13.064 2.137 -17.404 1.00 87.44 74 THR A C 1
ATOM 577 O O . THR A 1 74 ? 13.752 2.712 -18.254 1.00 87.44 74 THR A O 1
ATOM 580 N N . GLY A 1 75 ? 11.737 2.279 -17.364 1.00 86.19 75 GLY A N 1
ATOM 581 C CA . GLY A 1 75 ? 10.970 3.105 -18.293 1.00 86.19 75 GLY A CA 1
ATOM 582 C C . GLY A 1 75 ? 11.341 4.583 -18.197 1.00 86.19 75 GLY A C 1
ATOM 583 O O . GLY A 1 75 ? 11.588 5.224 -19.222 1.00 86.19 75 GLY A O 1
ATOM 584 N N . MET A 1 76 ? 11.459 5.117 -16.976 1.00 87.69 76 MET A N 1
ATOM 585 C CA . MET A 1 76 ? 11.880 6.502 -16.758 1.00 87.69 76 MET A CA 1
ATOM 586 C C . MET A 1 76 ? 13.291 6.745 -17.299 1.00 87.69 76 MET A C 1
ATOM 588 O O . MET A 1 76 ? 13.507 7.718 -18.022 1.00 87.69 76 MET A O 1
ATOM 592 N N . MET A 1 77 ? 14.240 5.847 -17.023 1.00 86.94 77 MET A N 1
ATOM 593 C CA . MET A 1 77 ? 15.617 6.010 -17.484 1.00 86.94 77 MET A CA 1
ATOM 594 C C . MET A 1 77 ? 15.731 5.970 -19.011 1.00 86.94 77 MET A C 1
ATOM 596 O O . MET A 1 77 ? 16.433 6.789 -19.607 1.00 86.94 77 MET A O 1
ATOM 600 N N . ASN A 1 78 ? 15.004 5.063 -19.666 1.00 86.00 78 ASN A N 1
ATOM 601 C CA . ASN A 1 78 ? 14.973 4.980 -21.127 1.00 86.00 78 ASN A CA 1
ATOM 602 C C . ASN A 1 78 ? 14.359 6.229 -21.772 1.00 86.00 78 ASN A C 1
ATOM 604 O O . ASN A 1 78 ? 14.860 6.694 -22.801 1.00 86.00 78 ASN A O 1
ATOM 608 N N . LYS A 1 79 ? 13.318 6.797 -21.149 1.00 80.69 79 LYS A N 1
ATOM 609 C CA . LYS A 1 79 ? 12.688 8.044 -21.595 1.00 80.69 79 LYS A CA 1
ATOM 610 C C . LYS A 1 79 ? 13.626 9.241 -21.436 1.00 80.69 79 LYS A C 1
ATOM 612 O O . LYS A 1 79 ? 13.802 9.994 -22.387 1.00 80.69 79 LYS A O 1
ATOM 617 N N . ILE A 1 80 ? 14.270 9.386 -20.275 1.00 85.75 80 ILE A N 1
ATOM 618 C CA . ILE A 1 80 ? 15.233 10.470 -20.004 1.00 85.75 80 ILE A CA 1
ATOM 619 C C . ILE A 1 80 ? 16.419 10.406 -20.974 1.00 85.75 80 ILE A C 1
ATOM 621 O O . ILE A 1 80 ? 16.868 11.434 -21.472 1.00 85.75 80 ILE A O 1
ATOM 625 N N . ARG A 1 81 ? 16.910 9.202 -21.288 1.00 82.25 81 ARG A N 1
ATOM 626 C CA . ARG A 1 81 ? 18.030 8.996 -22.221 1.00 82.25 81 ARG A CA 1
ATOM 627 C C . ARG A 1 81 ? 17.671 9.199 -23.702 1.00 82.25 81 ARG A C 1
ATOM 629 O O . ARG A 1 81 ? 18.544 9.018 -24.546 1.00 82.25 81 ARG A O 1
ATOM 636 N N . GLY A 1 82 ? 16.427 9.554 -24.042 1.00 69.06 82 GLY A N 1
ATOM 637 C CA . GLY A 1 82 ? 16.027 9.850 -25.424 1.00 69.06 82 GLY A CA 1
ATOM 638 C C . GLY A 1 82 ? 16.157 8.654 -26.373 1.00 69.06 82 GLY A C 1
ATOM 639 O O . GLY A 1 82 ? 16.513 8.810 -27.544 1.00 69.06 82 GLY A O 1
ATOM 640 N N . ASN A 1 83 ? 15.922 7.433 -25.882 1.00 63.78 83 ASN A N 1
ATOM 641 C CA . ASN A 1 83 ? 16.068 6.243 -26.711 1.00 63.78 83 ASN A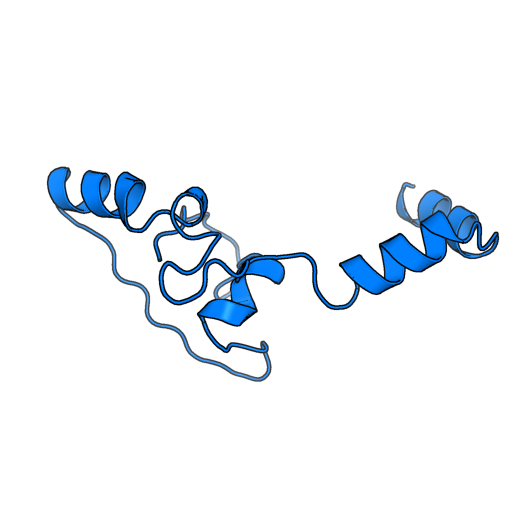 CA 1
ATOM 642 C C . ASN A 1 83 ? 14.906 6.176 -27.730 1.00 63.78 83 ASN A C 1
ATOM 644 O O . ASN A 1 83 ? 13.777 5.826 -27.389 1.00 63.78 83 ASN A O 1
ATOM 648 N N . ARG A 1 84 ? 15.164 6.524 -29.000 1.00 55.06 84 ARG A N 1
ATOM 649 C CA . ARG A 1 84 ? 14.140 6.700 -30.064 1.00 55.06 84 ARG A CA 1
ATOM 650 C C . ARG A 1 84 ? 13.240 5.480 -30.338 1.00 55.06 84 ARG A C 1
ATOM 652 O O . ARG A 1 84 ? 12.204 5.615 -30.982 1.00 55.06 84 ARG A O 1
ATOM 659 N N . LYS A 1 85 ? 13.608 4.279 -29.874 1.00 57.12 85 LYS A N 1
ATOM 660 C CA . LYS A 1 85 ? 12.775 3.068 -30.016 1.00 57.12 85 LYS A CA 1
ATOM 661 C C . LYS A 1 85 ? 11.554 3.064 -29.085 1.00 57.12 85 LYS A C 1
ATOM 663 O O . LYS A 1 85 ? 10.529 2.503 -29.460 1.00 57.12 85 LYS A O 1
ATOM 668 N N . THR A 1 86 ? 11.635 3.700 -27.916 1.00 55.78 86 THR A N 1
ATOM 669 C CA . THR A 1 86 ? 10.549 3.704 -26.918 1.00 55.78 86 THR A CA 1
ATOM 670 C C . THR A 1 86 ? 9.386 4.631 -27.286 1.00 55.78 86 THR A C 1
ATOM 672 O O . THR A 1 86 ? 8.239 4.290 -27.009 1.00 55.78 86 THR A O 1
ATOM 675 N N . GLU A 1 87 ? 9.637 5.743 -27.986 1.00 54.44 87 GLU A N 1
ATOM 676 C CA . GLU A 1 87 ? 8.574 6.664 -28.437 1.00 54.44 87 GLU A CA 1
ATOM 677 C C . GLU A 1 87 ? 7.603 5.999 -29.423 1.00 54.44 87 GLU A C 1
ATOM 679 O O . GLU A 1 87 ? 6.393 6.195 -29.330 1.00 54.44 87 GLU A O 1
ATOM 684 N N . ARG A 1 88 ? 8.105 5.140 -30.324 1.00 51.69 88 ARG A N 1
ATOM 685 C CA . ARG A 1 88 ? 7.258 4.406 -31.281 1.00 51.69 88 ARG A CA 1
ATOM 686 C C . ARG A 1 88 ? 6.341 3.380 -30.610 1.00 51.69 88 ARG A C 1
ATOM 688 O O . ARG A 1 88 ? 5.232 3.172 -31.085 1.00 51.69 88 ARG A O 1
ATOM 695 N N . LEU A 1 89 ? 6.786 2.759 -29.515 1.00 55.84 89 LEU A N 1
ATOM 696 C CA . LEU A 1 89 ? 5.981 1.802 -28.745 1.00 55.84 89 LEU A CA 1
ATOM 697 C C . LEU A 1 89 ? 4.909 2.503 -27.899 1.00 55.84 89 LEU A C 1
ATOM 699 O O . LEU A 1 89 ? 3.795 2.000 -27.806 1.00 55.84 89 LEU A O 1
ATOM 703 N N . GLN A 1 90 ? 5.204 3.682 -27.338 1.00 57.31 90 GLN A N 1
ATOM 704 C CA . GLN A 1 90 ? 4.205 4.473 -26.610 1.00 57.31 90 GLN A CA 1
ATOM 705 C C . GLN A 1 90 ? 3.060 4.942 -27.515 1.00 57.31 90 GLN A C 1
ATOM 707 O O . GLN A 1 90 ? 1.905 4.820 -27.123 1.00 57.31 90 GLN A O 1
ATOM 712 N N . VAL A 1 91 ? 3.367 5.400 -28.735 1.00 57.09 91 VAL A N 1
ATOM 713 C CA . VAL A 1 91 ? 2.351 5.797 -29.731 1.00 57.09 91 VAL A CA 1
ATOM 714 C C . VAL A 1 91 ? 1.529 4.598 -30.230 1.00 57.09 91 VAL A C 1
ATOM 716 O O . VAL A 1 91 ? 0.362 4.752 -30.582 1.00 57.09 91 VAL A O 1
ATOM 719 N N . ALA A 1 92 ? 2.109 3.394 -30.247 1.00 54.03 92 ALA A N 1
ATOM 720 C CA . ALA A 1 92 ? 1.410 2.176 -30.655 1.00 54.03 92 ALA A CA 1
ATOM 721 C C . ALA A 1 92 ? 0.466 1.612 -29.577 1.00 54.03 92 ALA A C 1
ATOM 723 O O . ALA A 1 92 ? -0.513 0.971 -29.929 1.00 54.03 92 ALA A O 1
ATOM 724 N N . LEU A 1 93 ? 0.746 1.843 -28.288 1.00 54.84 93 LEU A N 1
ATOM 725 C CA . LEU A 1 93 ? -0.097 1.401 -27.164 1.00 54.84 93 LEU A CA 1
ATOM 726 C C . LEU A 1 93 ? -1.215 2.396 -26.808 1.00 54.84 93 LEU A C 1
ATOM 728 O O . LEU A 1 93 ? -2.100 2.064 -26.024 1.00 54.84 93 LEU A O 1
ATOM 732 N N . SER A 1 94 ? -1.158 3.622 -27.336 1.00 48.94 94 SER A N 1
ATOM 733 C CA . SER A 1 94 ? -2.172 4.667 -27.140 1.00 48.94 94 SER A CA 1
ATOM 734 C C . SER A 1 94 ? -3.257 4.707 -28.228 1.00 48.94 94 SER A C 1
ATOM 736 O O . SER A 1 94 ? -4.074 5.626 -28.208 1.00 48.94 94 SER A O 1
ATOM 738 N N . ASN A 1 95 ? -3.244 3.756 -29.169 1.00 37.03 95 ASN A N 1
ATOM 739 C CA . ASN A 1 95 ? -4.277 3.522 -30.189 1.00 37.03 95 ASN A CA 1
ATOM 740 C C . ASN A 1 95 ? -4.890 2.1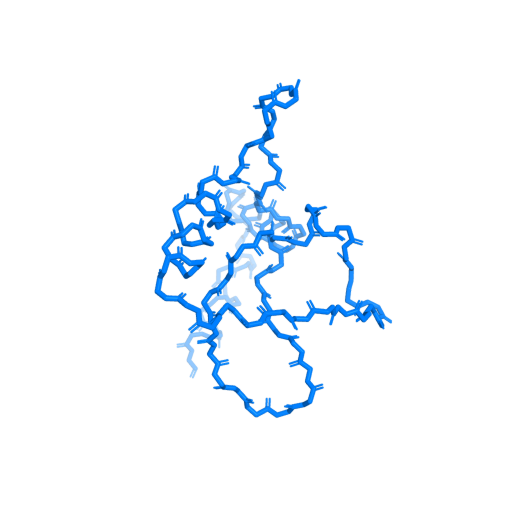34 -29.987 1.00 37.03 95 ASN A C 1
ATOM 742 O O . ASN A 1 95 ? -6.079 1.976 -30.334 1.00 37.03 95 ASN A O 1
#

InterPro domains:
  IPR000722 RNA polymerase, alpha subunit [PF00623] (1-51)
  IPR006592 RNA polymerase, N-terminal [SM00663] (1-80)
  IPR045867 DNA-directed RNA polymerase, subunit beta-prime [PTHR19376] (1-86)

Radius of gyration: 17.67 Å; chains: 1; bounding box: 34×27×47 Å

pLDDT: mean 85.66, std 13.29, range [37.03, 97.56]

Secondary structure (DSSP, 8-state):
-B------SSSS----GGGHHHHT--SSS---------SHHHHHHHHHTSBGGGGSB-TTT--B-S---HHHHHHHHHHHTT-HHHHHHHHHHT-

Sequence (95 aa):
MALFARVMPHRTFRFNECICSPFNADFDGDEMNLHLPQTEEAKAEALILMGTKSNLVTPRNGEMIIGATQDFLTGMMNKIRGNRKTERLQVALSN

Foldseek 3Di:
DDDDDDDDDDDDDDDDPLQCQVVVDDPPDDDDDDDDDDDPVVVVCCCPPVNPVNPQADPPPRDGRGDDDDPRVVVVVCVVVPVVVVVVVVVVVVD